Protein AF-A0A0D2ZZV7-F1 (afdb_monomer)

pLDDT: mean 83.87, std 12.01, range [38.94, 94.19]

Secondary structure (DSSP, 8-state):
---S-SS--SSGGGS-HHHHHHHHHHHHTT----GGGHHHHHHHHHHHHHHHHHHHHHHHHHHHHHT-

Nearest PDB structures (foldseek):
  1nk3-assembly1_P  TM=2.778E-01  e=1.287E+00  Drosophila melanogaster
  2r5z-assembly1_A  TM=2.966E-01  e=1.691E+00  Drosophila melanogaster
  4xic-assembly2_D  TM=3.481E-01  e=4.106E+00  Drosophila melanogaster

Foldseek 3Di:
DDDPCPDDDPFPVRDDPVVLVVVLCVVCVVDDDDPVCSVVVSVVVRVVRRVVSNVVVVVVVVVVVVVD

Radius of gyration: 14.55 Å; Cα contacts (8 Å, |Δi|>4): 15; chains: 1; bounding box: 33×20×39 Å

Structure (mmCIF, N/CA/C/O backbone):
data_AF-A0A0D2ZZV7-F1
#
_entry.id   AF-A0A0D2ZZV7-F1
#
loop_
_atom_site.group_PDB
_atom_site.id
_atom_site.type_symbol
_atom_site.label_atom_id
_atom_site.label_alt_id
_atom_site.label_comp_id
_atom_site.label_asym_id
_atom_site.label_entity_id
_atom_site.label_seq_id
_atom_site.pdbx_PDB_ins_code
_atom_site.Cartn_x
_atom_site.Cartn_y
_atom_site.Cartn_z
_atom_site.occupancy
_atom_site.B_iso_or_equiv
_atom_site.auth_seq_id
_atom_site.auth_comp_id
_atom_site.auth_asym_id
_atom_site.auth_atom_id
_atom_site.pdbx_PDB_model_num
ATOM 1 N N . MET A 1 1 ? -18.531 3.308 -3.585 1.00 45.19 1 MET A N 1
ATOM 2 C CA . MET A 1 1 ? -17.058 3.301 -3.478 1.00 45.19 1 MET A CA 1
ATOM 3 C C . MET A 1 1 ? -16.637 1.845 -3.444 1.00 45.19 1 MET A C 1
ATOM 5 O O . MET A 1 1 ? -16.856 1.200 -2.431 1.00 45.19 1 MET A O 1
ATOM 9 N N . TYR A 1 2 ? -16.177 1.291 -4.565 1.00 38.94 2 TYR A N 1
ATOM 10 C CA . TYR A 1 2 ? -15.698 -0.092 -4.591 1.00 38.94 2 TYR A CA 1
ATOM 11 C C . TYR A 1 2 ? -14.324 -0.120 -3.924 1.00 38.94 2 TYR A C 1
ATOM 13 O O . TYR A 1 2 ? -13.319 0.220 -4.544 1.00 38.94 2 TYR A O 1
ATOM 21 N N . SER A 1 3 ? -14.275 -0.440 -2.632 1.00 56.84 3 SER A N 1
ATOM 22 C CA . SER A 1 3 ? -13.016 -0.835 -2.020 1.00 56.84 3 SER A CA 1
ATOM 23 C C . SER A 1 3 ? -12.592 -2.141 -2.685 1.00 56.84 3 SER A C 1
ATOM 25 O O . SER A 1 3 ? -13.326 -3.117 -2.625 1.00 56.84 3 SER A O 1
ATOM 27 N N . ALA A 1 4 ? -11.397 -2.197 -3.282 1.00 54.06 4 ALA A N 1
ATOM 28 C CA . ALA A 1 4 ? -10.809 -3.457 -3.769 1.00 54.06 4 ALA A CA 1
ATOM 29 C C . ALA A 1 4 ? -10.650 -4.520 -2.653 1.00 54.06 4 ALA A C 1
ATOM 31 O O . ALA A 1 4 ? -10.288 -5.667 -2.912 1.00 54.06 4 ALA A O 1
ATOM 32 N N . LEU A 1 5 ? -10.908 -4.116 -1.409 1.00 57.81 5 LEU A N 1
ATOM 33 C CA . LEU A 1 5 ? -11.158 -4.933 -0.236 1.00 57.81 5 LEU A CA 1
ATOM 34 C C . LEU A 1 5 ? -12.620 -5.409 -0.243 1.00 57.81 5 LEU A C 1
ATOM 36 O O . LEU A 1 5 ? -13.471 -4.776 0.377 1.00 57.81 5 LEU A O 1
ATOM 40 N N . ASP A 1 6 ? -12.915 -6.515 -0.927 1.00 57.00 6 ASP A N 1
ATOM 41 C CA . ASP A 1 6 ? -14.200 -7.217 -0.752 1.00 57.00 6 ASP A CA 1
ATOM 42 C C . ASP A 1 6 ? -14.301 -7.837 0.663 1.00 57.00 6 ASP A C 1
ATOM 44 O O . ASP A 1 6 ? -15.391 -8.115 1.157 1.00 57.00 6 ASP A O 1
ATOM 48 N N . TRP A 1 7 ? -13.153 -8.016 1.337 1.00 61.66 7 TRP A N 1
ATOM 49 C CA . TRP A 1 7 ? -13.012 -8.512 2.708 1.00 61.66 7 TRP A CA 1
ATOM 50 C C . TRP A 1 7 ? -11.802 -7.854 3.396 1.00 61.66 7 TRP A C 1
ATOM 52 O O . TRP A 1 7 ? -10.825 -7.479 2.745 1.00 61.66 7 TRP A O 1
ATOM 62 N N . GLY A 1 8 ? -11.835 -7.723 4.725 1.00 66.19 8 GLY A N 1
ATOM 63 C CA . GLY A 1 8 ? -10.667 -7.306 5.507 1.00 66.19 8 GLY A CA 1
ATOM 64 C C . GLY A 1 8 ? -9.586 -8.391 5.527 1.00 66.19 8 GLY A C 1
ATOM 65 O O . GLY A 1 8 ? -9.798 -9.458 6.100 1.00 66.19 8 GLY A O 1
ATOM 66 N N . HIS A 1 9 ? -8.421 -8.119 4.936 1.00 76.12 9 HIS A N 1
ATOM 67 C CA . HIS A 1 9 ? -7.275 -9.032 4.964 1.00 76.12 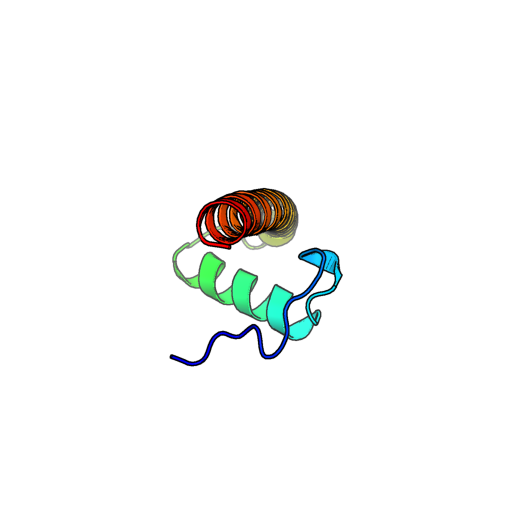9 HIS A CA 1
ATOM 68 C C . HIS A 1 9 ? -6.363 -8.741 6.175 1.00 76.12 9 HIS A C 1
ATOM 70 O O . HIS A 1 9 ? -6.147 -7.575 6.507 1.00 76.12 9 HIS A O 1
ATOM 76 N N . PRO A 1 10 ? -5.779 -9.748 6.849 1.00 77.06 10 PRO A N 1
ATOM 77 C CA . PRO A 1 10 ? -4.910 -9.497 8.005 1.00 77.06 10 PRO A CA 1
ATOM 78 C C . PRO A 1 10 ? -3.636 -8.711 7.664 1.00 77.06 10 PRO A C 1
ATOM 80 O O . PRO A 1 10 ? -3.192 -7.876 8.448 1.00 77.06 10 PRO A O 1
ATOM 83 N N . THR A 1 11 ? -3.059 -8.957 6.487 1.00 80.62 11 THR A N 1
ATOM 84 C CA . THR A 1 11 ? -1.861 -8.278 5.972 1.00 80.62 11 THR A CA 1
ATOM 85 C C . THR A 1 11 ? -1.961 -8.124 4.455 1.00 80.62 11 THR A C 1
ATOM 87 O O . THR A 1 11 ? -2.735 -8.827 3.804 1.00 80.62 11 THR A O 1
ATOM 90 N N . PHE A 1 12 ? -1.127 -7.259 3.875 1.00 80.12 12 PHE A N 1
ATOM 91 C CA . PHE A 1 12 ? -1.030 -7.108 2.420 1.00 80.12 12 PHE A CA 1
ATOM 92 C C . PHE A 1 12 ? -0.611 -8.404 1.701 1.00 80.12 12 PHE A C 1
ATOM 94 O O . PHE A 1 12 ? -1.041 -8.648 0.585 1.00 80.12 12 PHE A O 1
ATOM 101 N N . THR A 1 13 ? 0.156 -9.296 2.332 1.00 82.50 13 THR A N 1
ATOM 102 C CA . THR A 1 13 ? 0.523 -10.583 1.710 1.00 82.50 13 THR A CA 1
ATOM 103 C C . THR A 1 13 ? -0.665 -11.528 1.518 1.00 82.50 13 THR A C 1
ATOM 105 O O . THR A 1 13 ? -0.602 -12.407 0.667 1.00 82.50 13 THR A O 1
ATOM 108 N N . HIS A 1 14 ? -1.758 -11.336 2.266 1.00 84.62 14 HIS A N 1
ATOM 109 C CA . HIS A 1 14 ? -3.003 -12.086 2.084 1.00 84.62 14 HIS A CA 1
ATOM 110 C C . HIS A 1 14 ? -3.894 -11.505 0.975 1.00 84.62 14 HIS A C 1
ATOM 112 O O . HIS A 1 14 ? -4.952 -12.069 0.697 1.00 84.62 14 HIS A O 1
ATOM 118 N N . PHE A 1 15 ? -3.505 -10.381 0.360 1.00 82.06 15 PHE A N 1
ATOM 119 C CA . PHE A 1 15 ? -4.209 -9.845 -0.799 1.00 82.06 15 PHE A CA 1
ATOM 120 C C . PHE A 1 15 ? -3.977 -10.740 -2.019 1.00 82.06 15 PHE A C 1
ATOM 122 O O . PHE A 1 15 ? -2.840 -11.168 -2.231 1.00 82.06 15 PHE A O 1
ATOM 129 N N . PRO A 1 16 ? -4.996 -10.977 -2.862 1.00 87.69 16 PRO A N 1
ATOM 130 C CA . PRO A 1 16 ? -4.814 -11.684 -4.125 1.00 87.69 16 PRO A CA 1
ATOM 131 C C . PRO A 1 16 ? -3.672 -11.085 -4.962 1.00 87.69 16 PRO A C 1
ATOM 133 O O . PRO A 1 16 ? -3.553 -9.862 -5.082 1.00 87.69 16 PRO A O 1
ATOM 136 N N . THR A 1 17 ? -2.803 -11.937 -5.514 1.00 87.62 17 THR A N 1
ATOM 137 C CA . THR A 1 17 ? -1.591 -11.511 -6.239 1.00 87.62 17 THR A CA 1
ATOM 138 C C . THR A 1 17 ? -1.913 -10.612 -7.433 1.00 87.62 17 THR A C 1
ATOM 140 O O . THR A 1 17 ? -1.203 -9.642 -7.685 1.00 87.62 17 THR A O 1
ATOM 143 N N . ASP A 1 18 ? -3.011 -10.877 -8.134 1.00 87.69 18 ASP A N 1
ATOM 144 C CA . ASP A 1 18 ? -3.539 -10.045 -9.218 1.00 87.69 18 ASP A CA 1
ATOM 145 C C . ASP A 1 18 ? -3.864 -8.620 -8.746 1.00 87.69 18 ASP A C 1
ATOM 147 O O . ASP A 1 18 ? -3.489 -7.651 -9.409 1.00 87.69 18 ASP A O 1
ATOM 151 N N . LYS A 1 19 ? -4.469 -8.472 -7.561 1.00 87.12 19 LYS A N 1
ATOM 152 C CA . LYS A 1 19 ? -4.742 -7.163 -6.953 1.00 87.12 19 LYS A CA 1
ATOM 153 C C . LYS A 1 19 ? -3.451 -6.459 -6.509 1.00 87.12 19 LYS A C 1
ATOM 155 O O . LYS A 1 19 ? -3.324 -5.255 -6.727 1.00 87.12 19 LYS A O 1
ATOM 16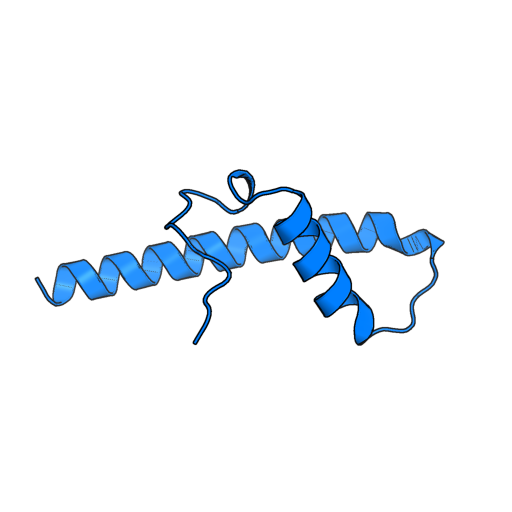0 N N . GLN A 1 20 ? -2.470 -7.185 -5.960 1.00 88.50 20 GLN A N 1
ATOM 161 C CA . GLN A 1 20 ? -1.153 -6.612 -5.625 1.00 88.50 20 GLN A CA 1
ATOM 162 C C . GLN A 1 20 ? -0.438 -6.068 -6.874 1.00 88.50 20 GLN A C 1
ATOM 164 O O . GLN A 1 20 ? 0.091 -4.956 -6.864 1.00 88.50 20 GLN A O 1
ATOM 169 N N . VAL A 1 21 ? -0.456 -6.833 -7.971 1.00 90.19 21 VAL A N 1
ATOM 170 C CA . VAL A 1 21 ? 0.136 -6.434 -9.257 1.00 90.19 21 VAL A CA 1
ATOM 171 C C . VAL A 1 21 ? -0.623 -5.264 -9.879 1.00 90.19 21 VAL A C 1
ATOM 173 O O . VAL A 1 21 ? 0.007 -4.362 -10.428 1.00 90.19 21 VAL A O 1
ATOM 176 N N . LEU A 1 22 ? -1.954 -5.236 -9.786 1.00 91.50 22 LEU A N 1
ATOM 177 C CA . LEU A 1 22 ? -2.762 -4.115 -10.268 1.00 91.50 22 LEU A CA 1
ATOM 178 C C . LEU A 1 22 ? -2.371 -2.805 -9.575 1.00 91.50 22 LEU A C 1
ATOM 180 O O . LEU A 1 22 ? -2.160 -1.802 -10.252 1.00 91.50 22 LEU A O 1
ATOM 184 N N . TRP A 1 23 ? -2.224 -2.824 -8.250 1.00 90.12 23 TRP A N 1
ATOM 185 C CA . TRP A 1 23 ? -1.800 -1.646 -7.492 1.00 90.12 23 TRP A CA 1
ATOM 186 C C . TRP A 1 23 ? -0.401 -1.187 -7.884 1.00 90.12 23 TRP A C 1
ATOM 188 O O . TRP A 1 23 ? -0.175 0.010 -8.047 1.00 90.12 23 TRP A O 1
ATOM 198 N N . PHE A 1 24 ? 0.525 -2.124 -8.096 1.00 92.00 24 PHE A N 1
ATOM 199 C CA . PHE A 1 24 ? 1.852 -1.776 -8.592 1.00 92.00 24 PHE A CA 1
ATOM 200 C C . PHE A 1 24 ? 1.790 -1.124 -9.976 1.00 92.00 24 PHE A C 1
ATOM 202 O O . PHE A 1 24 ? 2.445 -0.114 -10.201 1.00 92.00 24 PHE A O 1
ATOM 209 N N . ARG A 1 25 ? 0.979 -1.661 -10.896 1.00 91.12 25 ARG A N 1
ATOM 210 C CA . ARG A 1 25 ? 0.804 -1.078 -12.235 1.00 91.12 25 ARG A CA 1
ATOM 211 C C . ARG A 1 25 ? 0.240 0.337 -12.164 1.00 91.12 25 ARG A C 1
ATOM 213 O O . ARG A 1 25 ? 0.742 1.201 -12.866 1.00 91.12 25 ARG A O 1
ATOM 220 N N . GLN A 1 26 ? -0.756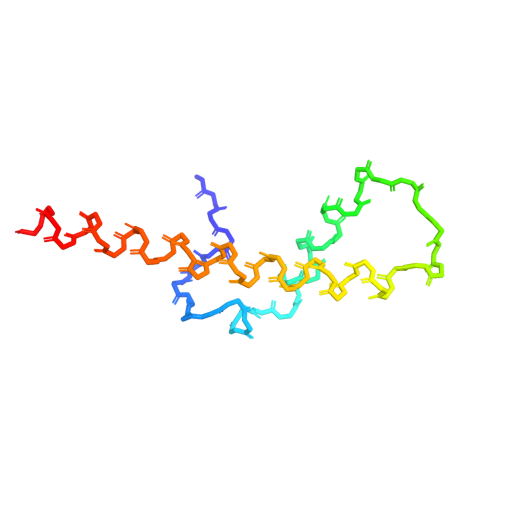 0.576 -11.313 1.00 91.38 26 GLN A N 1
ATOM 221 C CA . GLN A 1 26 ? -1.321 1.913 -11.108 1.00 91.38 26 GLN A CA 1
ATOM 222 C C . GLN A 1 26 ? -0.290 2.887 -10.537 1.00 91.38 26 GLN A C 1
ATOM 224 O O . GLN A 1 26 ? -0.170 4.000 -11.027 1.00 91.38 26 GLN A O 1
ATOM 229 N N . PHE A 1 27 ? 0.496 2.451 -9.552 1.00 90.81 27 PHE A N 1
ATOM 230 C CA . PHE A 1 27 ? 1.602 3.244 -9.020 1.00 90.81 27 PHE A CA 1
ATOM 231 C C . PHE A 1 27 ? 2.642 3.562 -10.101 1.00 90.81 27 PHE A C 1
ATOM 233 O O . PHE A 1 27 ? 3.067 4.701 -10.232 1.00 90.81 27 PHE A O 1
ATOM 240 N N . ALA A 1 28 ? 3.027 2.567 -10.899 1.00 91.31 28 ALA A N 1
ATOM 241 C CA . ALA A 1 28 ? 4.052 2.705 -11.925 1.00 91.31 28 ALA A CA 1
ATOM 242 C C . ALA A 1 28 ? 3.629 3.569 -13.120 1.00 91.31 28 ALA A C 1
ATOM 244 O O . ALA A 1 28 ? 4.489 4.134 -13.785 1.00 91.31 28 ALA A O 1
ATOM 245 N N . GLN A 1 29 ? 2.325 3.689 -13.391 1.00 89.44 29 GLN A N 1
ATOM 246 C CA . GLN A 1 29 ? 1.796 4.466 -14.519 1.00 89.44 29 GLN A CA 1
ATOM 247 C C . GLN A 1 29 ? 2.190 5.947 -14.484 1.00 89.44 29 GLN A C 1
ATOM 249 O O . GLN A 1 29 ? 2.244 6.581 -15.535 1.00 89.44 29 GLN A O 1
ATOM 254 N N . GLU A 1 30 ? 2.459 6.498 -13.303 1.00 85.38 30 GLU A N 1
ATOM 255 C CA . GLU A 1 30 ? 2.806 7.912 -13.131 1.00 85.38 30 GLU A CA 1
ATOM 256 C C . GLU A 1 30 ? 4.295 8.206 -13.376 1.00 85.38 30 GLU A C 1
ATOM 258 O O . GLU A 1 30 ? 4.708 9.366 -13.368 1.00 85.38 30 GLU A O 1
ATOM 263 N N . PHE A 1 31 ? 5.113 7.179 -13.623 1.00 85.94 31 PHE A N 1
ATOM 264 C CA . PHE A 1 31 ? 6.562 7.306 -13.706 1.00 85.94 31 PHE A CA 1
ATOM 265 C C . PHE A 1 31 ? 7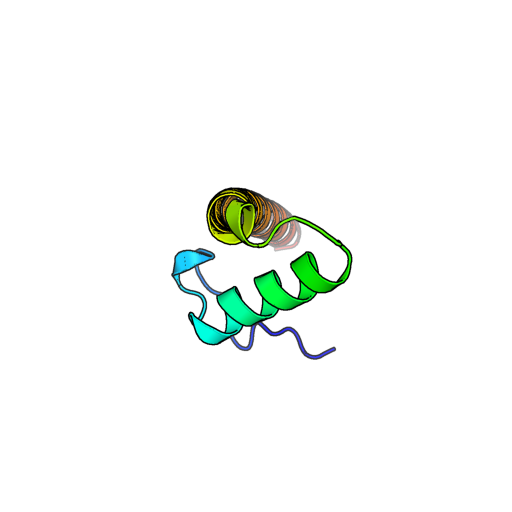.108 6.758 -15.024 1.00 85.94 31 PHE A C 1
ATOM 267 O O . PHE A 1 31 ? 6.683 5.720 -15.522 1.00 85.94 31 PHE A O 1
ATOM 274 N N . ASN A 1 32 ? 8.115 7.443 -15.564 1.00 82.06 32 ASN A N 1
ATOM 275 C CA . ASN A 1 32 ? 8.851 6.992 -16.740 1.00 82.06 32 ASN A CA 1
ATOM 276 C C . ASN A 1 32 ? 10.269 6.581 -16.304 1.00 82.06 32 ASN A C 1
ATOM 278 O O . ASN A 1 32 ? 11.184 7.403 -16.330 1.00 82.06 32 ASN A O 1
ATOM 282 N N . TRP A 1 33 ? 10.430 5.346 -15.814 1.00 85.19 33 TRP A N 1
ATOM 283 C CA . TRP A 1 33 ? 11.713 4.802 -15.342 1.00 85.19 33 TRP A CA 1
ATOM 284 C C . TRP A 1 33 ? 12.283 3.742 -16.289 1.00 85.19 33 TRP A C 1
ATOM 286 O O . TRP A 1 33 ? 11.577 3.202 -17.143 1.00 85.19 33 TRP A O 1
ATOM 296 N N . ASN A 1 34 ? 13.566 3.412 -16.118 1.00 87.44 34 ASN A N 1
ATOM 297 C CA . ASN A 1 34 ? 14.200 2.334 -16.874 1.00 87.44 34 ASN A CA 1
ATOM 298 C C . ASN A 1 34 ? 13.587 0.977 -16.483 1.00 87.44 34 ASN A C 1
ATOM 300 O O . ASN A 1 34 ? 13.484 0.652 -15.299 1.00 87.44 34 ASN A O 1
ATOM 304 N N . SER A 1 35 ? 13.216 0.156 -17.471 1.00 84.69 35 SER A N 1
ATOM 305 C CA . SER A 1 35 ? 12.676 -1.187 -17.248 1.00 84.69 35 SER A CA 1
ATOM 306 C C . SER A 1 35 ? 13.570 -2.061 -16.367 1.00 84.69 35 SER A C 1
ATOM 308 O O . SER A 1 35 ? 13.037 -2.871 -15.606 1.00 84.69 35 SER A O 1
ATOM 310 N N . ASP A 1 36 ? 14.888 -1.861 -16.403 1.00 92.12 36 ASP A N 1
ATOM 311 C CA . ASP A 1 36 ? 15.856 -2.611 -15.590 1.00 92.12 36 ASP A CA 1
ATOM 312 C C . ASP A 1 36 ? 15.668 -2.385 -14.079 1.00 92.12 36 ASP A C 1
ATOM 314 O O . ASP A 1 36 ? 15.992 -3.246 -13.262 1.00 92.12 36 ASP A O 1
ATOM 318 N N . GLU A 1 37 ? 15.077 -1.253 -13.691 1.00 90.25 37 GLU A N 1
ATOM 319 C CA . GLU A 1 37 ? 14.811 -0.898 -12.295 1.00 90.25 37 GLU A CA 1
ATOM 320 C C . GLU A 1 37 ? 13.467 -1.447 -11.796 1.00 90.25 37 GLU A C 1
ATOM 322 O O . GLU A 1 37 ? 13.181 -1.401 -10.598 1.00 90.25 37 GLU A O 1
ATOM 327 N N . THR A 1 38 ? 12.640 -2.019 -12.679 1.00 90.19 38 THR A N 1
ATOM 328 C CA . THR A 1 38 ? 11.262 -2.431 -12.356 1.00 90.19 38 THR A CA 1
ATOM 329 C C . THR A 1 38 ? 11.205 -3.379 -11.164 1.00 90.19 38 THR A C 1
ATOM 331 O O . THR A 1 38 ? 10.359 -3.211 -10.287 1.00 90.19 38 THR A O 1
ATOM 334 N N . LEU A 1 39 ? 12.113 -4.358 -11.092 1.00 90.88 39 LEU A N 1
ATOM 335 C CA . LEU A 1 39 ? 12.145 -5.317 -9.985 1.00 90.88 39 LEU A CA 1
ATOM 336 C C . LEU A 1 39 ? 12.543 -4.647 -8.662 1.00 90.88 39 LEU A C 1
ATOM 338 O O . LEU A 1 39 ? 11.945 -4.911 -7.619 1.00 90.88 39 LEU A O 1
ATOM 342 N N . PHE A 1 40 ? 13.528 -3.749 -8.711 1.00 92.94 40 PHE A N 1
ATOM 343 C CA . PHE A 1 40 ? 13.978 -2.988 -7.549 1.00 92.94 40 PHE A CA 1
ATOM 344 C C . PHE A 1 40 ? 12.859 -2.095 -6.997 1.00 92.94 40 PHE A C 1
ATOM 346 O O . PHE A 1 40 ? 12.616 -2.066 -5.785 1.00 92.94 40 PHE A O 1
ATOM 353 N N . ILE A 1 41 ? 12.140 -1.417 -7.891 1.00 92.88 41 ILE A N 1
ATOM 354 C CA . ILE A 1 41 ? 11.019 -0.542 -7.551 1.00 92.88 41 ILE A CA 1
ATOM 355 C C . ILE A 1 41 ? 9.837 -1.364 -7.034 1.00 92.88 41 ILE A C 1
ATOM 357 O O . ILE A 1 41 ? 9.228 -0.984 -6.035 1.00 92.88 41 ILE A O 1
ATOM 361 N N . TYR A 1 42 ? 9.548 -2.521 -7.635 1.00 91.88 42 TYR A N 1
ATOM 362 C CA . TYR A 1 42 ? 8.508 -3.434 -7.161 1.00 91.88 42 TYR A CA 1
ATOM 363 C C . TYR A 1 42 ? 8.754 -3.888 -5.717 1.00 91.88 42 TYR A C 1
ATOM 365 O O . TYR A 1 42 ? 7.847 -3.819 -4.888 1.00 91.88 42 TYR A O 1
ATOM 373 N N . HIS A 1 43 ? 9.983 -4.281 -5.371 1.00 92.44 43 HIS A N 1
ATOM 374 C CA . HIS A 1 43 ? 10.314 -4.665 -3.996 1.00 92.44 43 HIS A CA 1
ATOM 375 C C . HIS A 1 43 ? 10.123 -3.509 -3.004 1.00 92.44 43 HIS A C 1
ATOM 377 O O . HIS A 1 43 ? 9.529 -3.700 -1.939 1.00 92.44 43 HIS A O 1
ATOM 383 N N . HIS A 1 44 ? 10.563 -2.299 -3.363 1.00 93.50 44 HIS A N 1
ATOM 384 C CA . HIS A 1 44 ? 10.352 -1.109 -2.533 1.00 93.50 44 HIS A CA 1
ATOM 385 C C 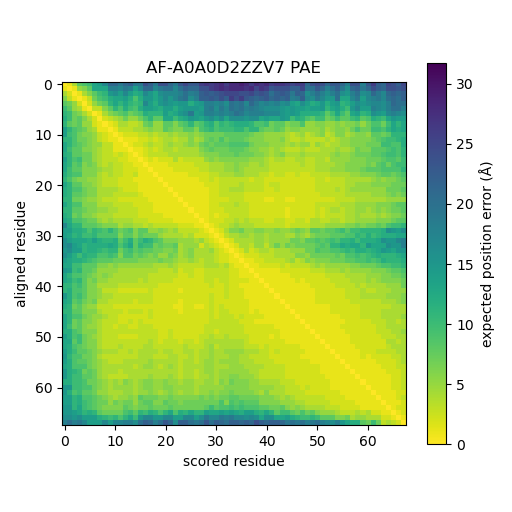. HIS A 1 44 ? 8.870 -0.786 -2.359 1.00 93.50 44 HIS A C 1
ATOM 387 O O . HIS A 1 44 ? 8.421 -0.489 -1.248 1.00 93.50 44 HIS A O 1
ATOM 393 N N . PHE A 1 45 ? 8.106 -0.879 -3.444 1.00 93.12 45 PHE A N 1
ATOM 394 C CA . PHE A 1 45 ? 6.668 -0.680 -3.441 1.00 93.12 45 PHE A CA 1
ATOM 395 C C . PHE A 1 45 ? 5.977 -1.655 -2.483 1.00 93.12 45 PHE A C 1
ATOM 397 O O . PHE A 1 45 ? 5.249 -1.217 -1.593 1.00 93.12 45 PHE A O 1
ATOM 404 N N . VAL A 1 46 ? 6.256 -2.958 -2.593 1.00 91.56 46 VAL A N 1
ATOM 405 C CA . VAL A 1 46 ? 5.659 -3.990 -1.729 1.00 91.56 46 VAL A CA 1
ATOM 406 C C . VAL A 1 46 ? 5.943 -3.707 -0.253 1.00 91.56 46 VAL A C 1
ATOM 408 O O . VAL A 1 46 ? 5.008 -3.681 0.547 1.00 91.56 46 VAL A O 1
ATOM 411 N N . HIS A 1 47 ? 7.192 -3.401 0.110 1.00 92.50 47 HIS A N 1
ATOM 412 C CA . HIS A 1 47 ? 7.549 -3.043 1.487 1.00 92.50 47 HIS A CA 1
ATOM 413 C C . HIS A 1 47 ? 6.757 -1.831 2.000 1.00 92.50 47 HIS A C 1
ATOM 415 O O . HIS A 1 47 ? 6.200 -1.864 3.098 1.00 92.50 47 HIS A O 1
ATOM 421 N N . LYS A 1 48 ? 6.658 -0.760 1.201 1.00 94.19 48 LYS A N 1
ATOM 422 C CA . LYS A 1 48 ? 5.921 0.451 1.590 1.00 94.19 48 LYS A CA 1
ATOM 423 C C . LYS A 1 48 ? 4.423 0.208 1.735 1.00 94.19 48 LYS A C 1
ATOM 425 O O . LYS A 1 48 ? 3.817 0.725 2.675 1.00 94.19 48 LYS A O 1
ATOM 430 N N . VAL A 1 49 ? 3.826 -0.577 0.842 1.00 91.25 49 VAL A N 1
ATOM 431 C CA . VAL A 1 49 ? 2.399 -0.907 0.911 1.00 91.25 49 VAL A CA 1
ATOM 432 C C . VAL A 1 49 ? 2.099 -1.778 2.128 1.00 91.25 49 VAL A C 1
ATOM 434 O O . VAL A 1 49 ? 1.117 -1.511 2.821 1.00 91.25 49 VAL A O 1
ATOM 437 N N . MET A 1 50 ? 2.953 -2.756 2.444 1.00 90.44 50 MET A N 1
ATOM 438 C CA . MET A 1 50 ? 2.827 -3.579 3.652 1.00 90.44 50 MET A CA 1
ATOM 439 C C . MET A 1 50 ? 2.830 -2.728 4.927 1.00 90.44 50 MET A C 1
ATOM 441 O O . MET A 1 50 ? 1.917 -2.852 5.749 1.00 90.44 50 MET A O 1
ATOM 445 N N . ASP A 1 51 ? 3.805 -1.826 5.062 1.00 91.50 51 ASP A N 1
ATOM 446 C CA . ASP A 1 51 ? 3.917 -0.911 6.203 1.00 91.50 51 ASP A CA 1
ATOM 447 C C . ASP A 1 51 ? 2.695 0.005 6.331 1.00 91.50 51 ASP A C 1
ATOM 449 O O . ASP A 1 51 ? 2.134 0.170 7.419 1.00 91.50 51 ASP A O 1
ATOM 453 N N . ASN A 1 52 ? 2.277 0.618 5.221 1.00 90.94 52 ASN A N 1
ATOM 454 C CA . ASN A 1 52 ? 1.134 1.524 5.201 1.00 90.94 52 ASN A CA 1
ATOM 455 C C . ASN A 1 52 ? -0.166 0.791 5.559 1.00 90.94 52 ASN A C 1
ATOM 457 O O . ASN A 1 52 ? -0.934 1.279 6.387 1.00 90.94 52 ASN A O 1
ATOM 461 N N . TYR A 1 53 ? -0.386 -0.398 4.994 1.00 87.19 53 TYR A N 1
ATOM 462 C CA . TYR A 1 53 ? -1.554 -1.221 5.296 1.00 87.19 53 TYR A CA 1
ATOM 463 C C . TYR A 1 53 ? -1.635 -1.550 6.790 1.00 87.19 53 TYR A C 1
ATOM 465 O O . TYR A 1 53 ? -2.661 -1.309 7.427 1.00 87.19 53 TYR A O 1
ATOM 473 N N . GLY A 1 54 ? -0.534 -2.036 7.374 1.00 86.44 54 GLY A N 1
ATOM 474 C CA . GLY A 1 54 ? -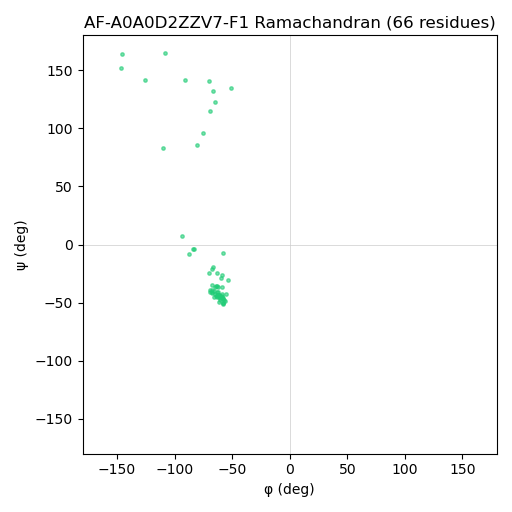0.473 -2.373 8.796 1.00 86.44 54 GLY A CA 1
ATOM 475 C C . GLY A 1 54 ? -0.782 -1.175 9.698 1.00 86.44 54 GLY A C 1
ATOM 476 O O . GLY A 1 54 ? -1.597 -1.287 10.616 1.00 86.44 54 GLY A O 1
ATOM 477 N N . LYS A 1 55 ? -0.197 -0.008 9.398 1.00 89.88 55 LYS A N 1
ATOM 478 C CA . LYS A 1 55 ? -0.462 1.241 10.130 1.00 89.88 55 LYS A CA 1
ATOM 479 C C . LYS A 1 55 ? -1.928 1.664 10.033 1.00 89.88 55 LYS A C 1
ATOM 481 O O . LYS A 1 55 ? -2.525 1.986 11.056 1.00 89.88 55 LYS A O 1
ATOM 486 N N . GLN A 1 56 ? -2.530 1.620 8.843 1.00 86.62 56 GLN A N 1
ATOM 487 C CA . GLN A 1 56 ? -3.935 2.002 8.663 1.00 86.62 56 GLN A CA 1
ATOM 488 C C . GLN A 1 56 ? -4.894 1.070 9.410 1.00 86.62 56 GLN A C 1
ATOM 490 O O . GLN A 1 56 ? -5.805 1.552 10.081 1.00 86.62 56 GLN A O 1
ATOM 495 N N . ILE A 1 57 ? -4.668 -0.248 9.361 1.00 84.6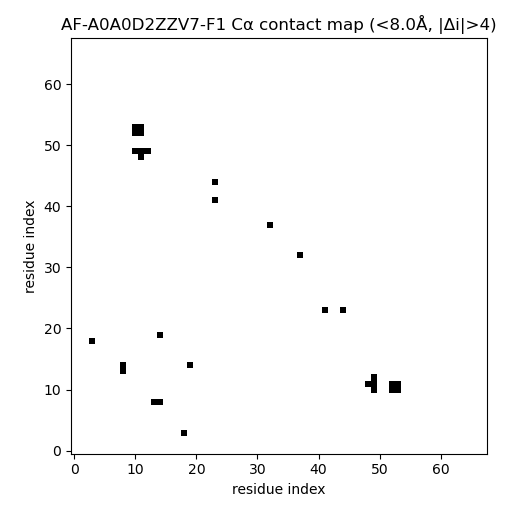2 57 ILE A N 1
ATOM 496 C CA . ILE A 1 57 ? -5.476 -1.216 10.117 1.00 84.62 57 ILE A CA 1
ATOM 497 C C . ILE A 1 57 ? -5.329 -0.998 11.626 1.00 84.62 57 ILE A C 1
ATOM 499 O O . ILE A 1 57 ? -6.321 -1.068 12.351 1.00 84.62 57 ILE A O 1
ATOM 503 N N . HIS A 1 58 ? -4.117 -0.718 12.113 1.00 86.00 58 HIS A N 1
ATOM 504 C CA . HIS A 1 58 ? -3.883 -0.426 13.526 1.00 86.00 58 HIS A CA 1
ATOM 505 C C . HIS A 1 58 ? -4.639 0.829 13.991 1.00 86.00 58 HIS A C 1
ATOM 507 O O . HIS A 1 58 ? -5.364 0.779 14.984 1.00 86.00 58 HIS A O 1
ATOM 513 N N . GLU A 1 59 ? -4.522 1.934 13.253 1.00 89.56 59 GLU A N 1
ATOM 514 C CA . GLU A 1 59 ? -5.222 3.182 13.576 1.00 89.56 59 GLU A CA 1
ATOM 515 C C . GLU A 1 59 ? -6.745 3.037 13.474 1.00 89.56 59 GLU A C 1
ATOM 517 O O . GLU A 1 59 ? -7.485 3.584 14.294 1.00 89.56 59 GLU A O 1
ATOM 522 N N . TRP A 1 60 ? -7.236 2.256 12.508 1.00 86.19 60 TRP A N 1
ATOM 523 C CA . TRP A 1 60 ? -8.658 1.939 12.404 1.00 86.19 60 TRP A CA 1
ATOM 524 C C . TRP A 1 60 ? -9.161 1.147 13.619 1.00 86.19 60 TRP A C 1
ATOM 526 O O . TRP A 1 60 ? -10.183 1.518 14.196 1.00 86.19 60 TRP A O 1
ATOM 536 N N . LYS A 1 61 ? -8.421 0.124 14.071 1.00 85.00 61 LYS A N 1
ATOM 537 C CA . LYS A 1 61 ? -8.762 -0.651 15.279 1.00 85.00 61 LYS A CA 1
ATOM 538 C C . LYS A 1 61 ? -8.832 0.227 16.528 1.00 85.00 61 LYS A C 1
ATOM 540 O O . LYS A 1 61 ? -9.811 0.137 17.259 1.00 85.00 61 LYS A O 1
ATOM 545 N N . LYS A 1 62 ? -7.865 1.130 16.724 1.00 88.94 62 LYS A N 1
ATOM 546 C CA . LYS A 1 62 ? -7.888 2.105 17.829 1.00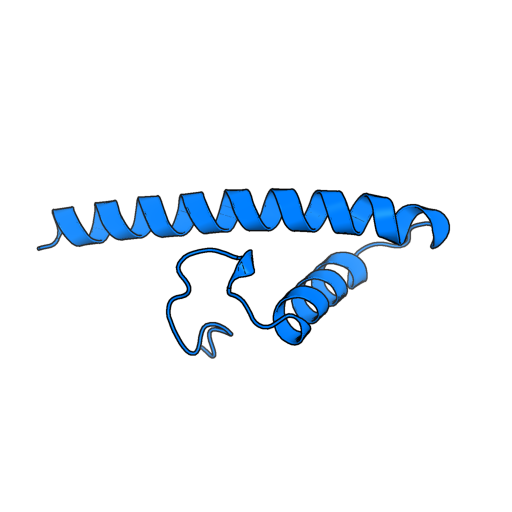 88.94 62 LYS A CA 1
ATOM 547 C C . LYS A 1 62 ? -9.154 2.959 17.822 1.00 88.94 62 LYS A C 1
ATOM 549 O O . LYS A 1 62 ? -9.817 3.097 18.844 1.00 88.94 62 LYS A O 1
ATOM 554 N N . LYS A 1 63 ? -9.507 3.525 16.663 1.00 89.00 63 LYS A N 1
ATOM 555 C CA . LYS A 1 63 ? -10.727 4.333 16.515 1.00 89.00 63 LYS A CA 1
ATOM 556 C C . LYS A 1 63 ? -11.990 3.516 16.778 1.00 89.00 63 LYS A C 1
ATOM 558 O O . LYS A 1 63 ? -12.938 4.052 17.339 1.00 89.00 63 LYS A O 1
ATOM 563 N N . TRP A 1 64 ? -12.015 2.250 16.372 1.00 85.81 64 TRP A N 1
ATOM 564 C CA . TRP A 1 64 ? -13.141 1.357 16.635 1.00 85.81 64 TRP A CA 1
ATOM 565 C C . TRP A 1 64 ? -13.306 1.066 18.130 1.00 85.81 64 TRP A C 1
ATOM 567 O O . TRP A 1 64 ? -14.410 1.174 18.648 1.00 85.81 64 TRP A O 1
ATOM 577 N N . GLU A 1 65 ? -12.215 0.763 18.836 1.00 89.19 65 GLU A N 1
ATOM 578 C CA . GLU A 1 65 ? -12.232 0.488 20.280 1.00 89.19 65 GLU A CA 1
ATOM 579 C C . GLU A 1 65 ? -12.678 1.694 21.117 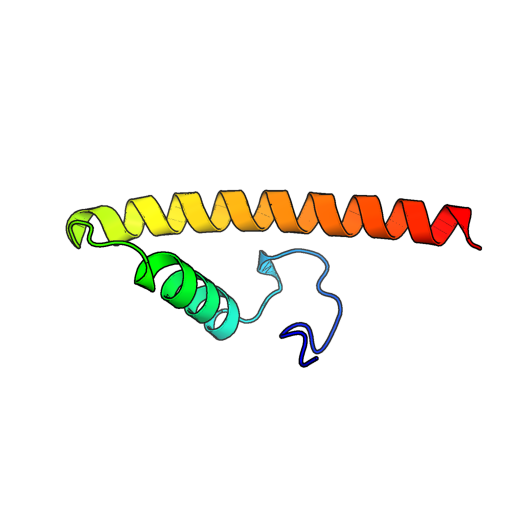1.00 89.19 65 GLU A C 1
ATOM 581 O O . GLU A 1 65 ? -13.385 1.508 22.101 1.00 89.19 65 GLU A O 1
ATOM 586 N N . ILE A 1 66 ? -12.314 2.918 20.717 1.00 90.38 66 ILE A N 1
ATOM 587 C CA . ILE A 1 66 ? -12.735 4.155 21.401 1.00 90.38 66 ILE A CA 1
ATOM 588 C C . ILE A 1 66 ? -14.242 4.412 21.256 1.00 90.38 66 ILE A C 1
ATOM 590 O O . ILE A 1 66 ? -14.855 4.965 22.163 1.00 90.38 66 ILE A O 1
ATOM 594 N N . ASN A 1 67 ? -14.830 4.050 20.113 1.00 84.25 67 ASN A N 1
ATOM 595 C CA . ASN A 1 67 ? -16.244 4.299 19.807 1.00 84.25 67 ASN A CA 1
ATOM 596 C C . ASN A 1 67 ? -17.168 3.123 20.173 1.00 84.25 67 ASN A C 1
ATOM 598 O O . ASN A 1 67 ? -18.339 3.138 19.790 1.00 84.25 67 ASN A O 1
ATOM 602 N N . LYS A 1 68 ? -16.642 2.093 20.840 1.00 63.31 68 LYS A N 1
ATOM 603 C CA . LYS A 1 68 ? -17.417 0.945 21.315 1.00 63.31 68 LYS A CA 1
ATOM 604 C C . LYS A 1 68 ? -18.201 1.301 22.574 1.00 63.31 68 LYS A C 1
ATOM 606 O O . LYS A 1 68 ? -19.364 0.849 22.658 1.00 63.31 68 LYS A O 1
#

Organism: NCBI:txid109376

Solvent-accessible surface area (backbone atoms only — not comparable to full-atom values): 4243 Å² total; per-residue (Å²): 131,87,57,93,59,88,58,92,61,95,46,61,86,70,48,59,66,69,58,56,49,50,52,50,51,61,64,49,70,82,55,94,72,64,74,90,46,48,66,62,51,48,54,53,47,53,54,52,50,39,54,53,49,52,52,52,54,52,55,50,49,54,57,50,65,75,74,106

Sequence (68 aa):
MYSALDWGHPTFTHFPTDKQVLWFRQFAQEFNWNSDETLFIYHHFVHKVMDNYGKQIHEWKKKWEINK

Mean predicted aligned error: 6.16 Å